Protein AF-A0A6C0IY72-F1 (afdb_monomer_lite)

Organism: NCBI:txid1070528

Sequence (115 aa):
MDEAPIIHGSISCNNIRAGPWDIQSDGHIIPTSNAAFDIGNAEYKVRHLFLSDNSIQIGDTVLSENTLKNSTRFVSQAPTSSTSPGKQGDIAQDNNYVYFCFVDNTWCRVQKSAW

pLDDT: mean 88.9, std 8.84, range [55.38, 98.0]

Secondary structure (DSSP, 8-state):
-PPPPPP-S----S-EEETTEEE-TTS-EEESSTT---S--SSS-------SS--EEETTEEE-HHHHHHS-EE-SS--SSTTSS--TTEEEE-SSEEEEEEETTEEEEEE----

Foldseek 3Di:
DDDDDDDPDDDDDQWDCPDQWIQGNVRDIHGPDPPDDDPADPVGDDPDDDDPQAWDDDPPDTHGPVVVLQAQAEDADDAPDQQRADGANYWYDDPFWIWGDNHGSGIDIDTDDDD

Structure (mmCIF, N/CA/C/O backbone):
data_AF-A0A6C0IY72-F1
#
_entry.id   AF-A0A6C0IY72-F1
#
loop_
_atom_site.group_PDB
_atom_site.id
_atom_site.type_symbol
_atom_site.label_atom_id
_atom_site.label_alt_id
_atom_site.label_comp_id
_atom_site.label_asym_id
_atom_site.label_entity_id
_atom_site.label_seq_id
_atom_site.pdbx_PDB_ins_code
_atom_site.Cartn_x
_atom_site.Cartn_y
_atom_site.Cartn_z
_atom_site.occupancy
_atom_site.B_iso_or_equiv
_atom_site.auth_seq_id
_atom_site.auth_comp_id
_atom_site.auth_asym_id
_atom_site.auth_atom_id
_atom_site.pdbx_PDB_model_num
ATOM 1 N N . MET A 1 1 ? 39.282 -0.212 -26.091 1.00 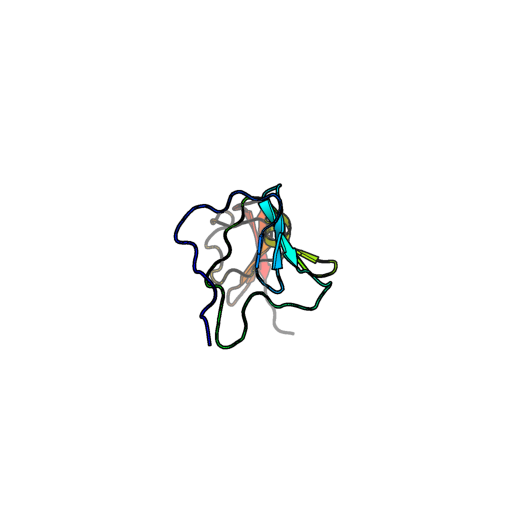55.38 1 MET A N 1
ATOM 2 C CA . MET A 1 1 ? 37.811 -0.199 -26.184 1.00 55.38 1 MET A CA 1
ATOM 3 C C . MET A 1 1 ? 37.410 1.185 -25.731 1.00 55.38 1 MET A C 1
ATOM 5 O O . MET A 1 1 ? 37.861 1.567 -24.660 1.00 55.38 1 MET A O 1
ATOM 9 N N . ASP A 1 2 ? 36.738 1.959 -26.579 1.00 73.44 2 ASP A N 1
ATOM 10 C CA . ASP A 1 2 ? 36.300 3.307 -26.205 1.00 73.44 2 ASP A CA 1
ATOM 11 C C . ASP A 1 2 ? 35.152 3.194 -25.200 1.00 73.44 2 ASP A C 1
ATOM 13 O O . ASP A 1 2 ? 34.163 2.504 -25.453 1.00 73.44 2 ASP A O 1
ATOM 17 N N . GLU A 1 3 ? 35.318 3.837 -24.048 1.00 79.19 3 GLU A N 1
ATOM 18 C CA . GLU A 1 3 ? 34.261 4.038 -23.058 1.00 79.19 3 GLU A CA 1
ATOM 19 C C . GLU A 1 3 ? 33.153 4.905 -23.674 1.00 79.19 3 GLU A C 1
ATOM 21 O O . GLU A 1 3 ? 33.423 5.847 -24.426 1.00 79.19 3 GLU A O 1
ATOM 26 N N . ALA A 1 4 ? 31.891 4.600 -23.364 1.00 78.00 4 ALA A N 1
ATOM 27 C CA . ALA A 1 4 ? 30.779 5.423 -23.824 1.00 78.00 4 ALA A CA 1
ATOM 28 C C . ALA A 1 4 ? 30.885 6.842 -23.225 1.00 78.00 4 ALA A C 1
ATOM 30 O O . ALA A 1 4 ? 31.222 6.986 -22.047 1.00 78.00 4 ALA A O 1
ATOM 31 N N . PRO A 1 5 ? 30.583 7.903 -23.995 1.00 80.38 5 PRO A N 1
ATOM 32 C CA . PRO A 1 5 ? 30.662 9.268 -23.491 1.00 80.38 5 PRO A CA 1
ATOM 33 C C . PRO A 1 5 ? 29.670 9.486 -22.336 1.00 80.38 5 PRO A C 1
ATOM 35 O O . PRO A 1 5 ? 28.470 9.255 -22.484 1.00 80.38 5 PRO A O 1
ATOM 38 N N . ILE A 1 6 ? 30.171 9.960 -21.190 1.00 81.62 6 ILE A N 1
ATOM 39 C CA . ILE A 1 6 ? 29.361 10.345 -20.025 1.00 81.62 6 ILE A CA 1
ATOM 40 C C . ILE A 1 6 ? 28.960 11.817 -20.172 1.00 81.62 6 ILE A C 1
ATOM 42 O O . ILE A 1 6 ? 29.807 12.685 -20.381 1.00 81.62 6 ILE A O 1
ATOM 46 N N . ILE A 1 7 ? 27.669 12.119 -20.031 1.00 81.19 7 ILE A N 1
ATOM 47 C CA . ILE A 1 7 ? 27.156 13.496 -20.039 1.00 81.19 7 ILE A CA 1
ATOM 48 C C . ILE A 1 7 ? 27.049 13.993 -18.592 1.00 81.19 7 ILE A C 1
ATOM 50 O O . ILE A 1 7 ? 26.319 13.424 -17.788 1.00 81.19 7 ILE A O 1
ATOM 54 N N . HIS A 1 8 ? 27.760 15.073 -18.258 1.00 80.06 8 HIS A N 1
ATOM 55 C CA . HIS A 1 8 ? 27.773 15.697 -16.925 1.00 80.06 8 HIS A CA 1
ATOM 56 C C . HIS A 1 8 ? 26.847 16.933 -16.877 1.00 80.06 8 HIS A C 1
ATOM 58 O O . HIS A 1 8 ? 27.242 18.002 -16.414 1.00 80.06 8 HIS A O 1
ATOM 64 N N . GLY A 1 9 ? 25.630 16.823 -17.419 1.00 81.75 9 GLY A N 1
ATOM 65 C CA . GLY A 1 9 ? 24.704 17.951 -17.572 1.00 81.75 9 GLY A CA 1
ATOM 66 C C . GLY A 1 9 ? 23.257 17.521 -17.810 1.00 81.75 9 GLY A C 1
ATOM 67 O O . GLY A 1 9 ? 22.937 16.335 -17.758 1.00 81.75 9 GLY A O 1
ATOM 68 N N . SER A 1 10 ? 22.371 18.487 -18.064 1.00 77.50 10 SER A N 1
ATOM 69 C CA . SER A 1 10 ? 20.987 18.197 -18.439 1.00 77.50 10 SER A CA 1
ATOM 70 C C . SER A 1 10 ? 20.923 17.626 -19.855 1.00 77.50 10 SER A C 1
ATOM 72 O O . SER A 1 10 ? 21.530 18.146 -20.790 1.00 77.50 10 SER A O 1
ATOM 74 N N . ILE A 1 11 ? 20.161 16.549 -20.016 1.00 76.62 11 ILE A N 1
ATOM 75 C CA . ILE A 1 11 ? 19.848 15.976 -21.322 1.00 76.62 11 ILE A CA 1
ATOM 76 C C . ILE A 1 11 ? 18.457 16.487 -21.699 1.00 76.62 11 ILE A C 1
ATOM 78 O O . ILE A 1 11 ? 17.476 16.161 -21.037 1.00 76.62 11 ILE A O 1
ATOM 82 N N . SER A 1 12 ? 18.376 17.318 -22.740 1.00 80.12 12 SER A N 1
ATOM 83 C CA . SER A 1 12 ? 17.104 17.749 -23.325 1.00 80.12 12 SER A CA 1
ATOM 84 C C . SER A 1 12 ? 16.831 16.906 -24.563 1.00 80.12 12 SER A C 1
ATOM 86 O O . SER A 1 12 ? 17.378 17.142 -25.638 1.00 80.12 12 SER A O 1
ATOM 88 N N . CYS A 1 13 ? 16.024 15.870 -24.394 1.00 77.69 13 CYS A N 1
ATOM 89 C CA . CYS A 1 13 ? 15.517 15.049 -25.481 1.00 77.69 13 CYS A CA 1
ATOM 90 C C . CYS A 1 13 ? 14.082 14.632 -25.162 1.00 77.69 13 CYS A C 1
ATOM 92 O O . CYS A 1 13 ? 13.655 14.688 -24.011 1.00 77.69 13 CYS A O 1
ATOM 94 N N . ASN A 1 14 ? 13.334 14.228 -26.190 1.00 84.25 14 ASN A N 1
ATOM 95 C CA . ASN A 1 14 ? 11.936 13.835 -26.008 1.00 84.25 14 ASN A CA 1
ATOM 96 C C . ASN A 1 14 ? 11.815 12.585 -25.128 1.00 84.25 14 ASN A C 1
ATOM 98 O O . ASN A 1 14 ? 10.942 12.538 -24.282 1.00 84.25 14 ASN A O 1
ATOM 102 N N . ASN A 1 15 ? 12.698 11.597 -25.296 1.00 83.62 15 ASN A N 1
ATOM 103 C CA . ASN A 1 15 ? 12.751 10.411 -24.444 1.00 83.62 15 ASN A CA 1
ATOM 104 C C . ASN A 1 15 ? 14.215 10.093 -24.107 1.00 83.62 15 ASN A C 1
ATOM 106 O O . ASN A 1 15 ? 15.073 10.145 -24.996 1.00 83.62 15 ASN A O 1
ATOM 110 N N . ILE A 1 16 ? 14.502 9.734 -22.855 1.00 88.19 16 ILE A N 1
ATOM 111 C CA . ILE A 1 16 ? 15.798 9.177 -22.436 1.00 88.19 16 ILE A CA 1
ATOM 112 C C . ILE A 1 16 ? 15.625 7.672 -22.261 1.00 88.19 16 ILE A C 1
ATOM 114 O O . ILE A 1 16 ? 14.875 7.234 -21.390 1.00 88.19 16 ILE A O 1
ATOM 118 N N . ARG A 1 17 ? 16.359 6.883 -23.048 1.00 86.06 17 ARG A N 1
ATOM 119 C CA . ARG A 1 17 ? 16.400 5.425 -22.901 1.00 86.06 17 ARG A CA 1
ATOM 120 C C . ARG A 1 17 ? 17.468 5.027 -21.887 1.00 86.06 17 ARG A C 1
ATOM 122 O O . ARG A 1 17 ? 18.647 4.943 -22.230 1.00 86.06 17 ARG A O 1
ATOM 129 N N . ALA A 1 18 ? 17.060 4.771 -20.648 1.00 84.88 18 ALA A N 1
ATOM 130 C CA . ALA A 1 18 ? 17.937 4.393 -19.539 1.00 84.88 18 ALA A CA 1
ATOM 131 C C . ALA A 1 18 ? 17.975 2.863 -19.352 1.00 84.88 18 ALA A C 1
ATOM 133 O O . ALA A 1 18 ? 17.774 2.333 -18.259 1.00 84.88 18 ALA A O 1
ATOM 134 N N . GLY A 1 19 ? 18.215 2.130 -20.443 1.00 88.25 19 GLY A N 1
ATOM 135 C CA . GLY A 1 19 ? 18.196 0.666 -20.447 1.00 88.25 19 GLY A CA 1
ATOM 136 C C . GLY A 1 19 ? 16.764 0.108 -20.432 1.00 88.25 19 GLY A C 1
ATOM 137 O O . GLY A 1 19 ? 16.043 0.342 -21.401 1.00 88.25 19 GLY A O 1
ATOM 138 N N . PRO A 1 20 ? 16.350 -0.662 -19.404 1.00 93.75 20 PRO A N 1
ATOM 139 C CA . PRO A 1 20 ? 15.017 -1.268 -19.352 1.00 93.75 20 PRO A CA 1
ATOM 140 C C . PRO A 1 20 ? 13.884 -0.282 -19.027 1.00 93.75 20 PRO A C 1
ATOM 142 O O . PRO A 1 20 ? 12.717 -0.658 -19.149 1.00 93.75 20 PRO A O 1
ATOM 145 N N . TRP A 1 21 ? 14.211 0.959 -18.656 1.00 95.00 21 TRP A N 1
ATOM 146 C CA . TRP A 1 21 ? 13.258 2.019 -18.324 1.00 95.00 21 TRP A CA 1
ATOM 147 C C . TRP A 1 21 ? 13.462 3.244 -19.220 1.00 95.00 21 TRP A C 1
ATOM 149 O O . TRP A 1 21 ? 14.597 3.686 -19.419 1.00 95.00 21 TRP A O 1
ATOM 159 N N . ASP A 1 22 ? 12.359 3.810 -19.706 1.00 93.25 22 ASP A N 1
ATOM 160 C CA . ASP A 1 22 ? 12.338 5.056 -20.470 1.00 93.25 22 ASP A CA 1
ATOM 161 C C . ASP A 1 22 ? 11.820 6.206 -19.599 1.00 93.25 22 ASP A C 1
ATOM 163 O O . ASP A 1 22 ? 10.821 6.058 -18.892 1.00 93.25 22 ASP A O 1
ATOM 167 N N . ILE A 1 23 ? 12.482 7.363 -19.681 1.00 92.31 23 ILE A N 1
ATOM 168 C CA . ILE A 1 23 ? 11.966 8.635 -19.160 1.00 92.31 23 ILE A CA 1
ATOM 169 C C . ILE A 1 23 ? 11.346 9.383 -20.337 1.00 92.31 23 ILE A C 1
ATOM 171 O O . ILE A 1 23 ? 12.058 9.742 -21.279 1.00 92.31 23 ILE A O 1
ATOM 175 N N . GLN A 1 24 ? 10.032 9.577 -20.293 1.00 90.25 24 GLN A N 1
ATOM 176 C CA . GLN A 1 24 ? 9.248 10.155 -21.382 1.00 90.25 24 GLN A CA 1
ATOM 177 C C . GLN A 1 24 ? 9.181 11.685 -21.310 1.00 90.25 24 GLN A C 1
ATOM 179 O O . GLN A 1 24 ? 9.470 12.289 -20.275 1.00 90.25 24 GLN A O 1
ATOM 184 N N . SER A 1 25 ? 8.775 12.327 -22.410 1.00 89.12 25 SER A N 1
ATOM 185 C CA . SER A 1 25 ? 8.707 13.795 -22.526 1.00 89.12 25 SER A CA 1
ATOM 186 C C . SER A 1 25 ? 7.750 14.462 -21.536 1.00 89.12 25 SER A C 1
ATOM 188 O O . SER A 1 25 ? 7.876 15.653 -21.267 1.00 89.12 25 SER A O 1
ATOM 190 N N . ASP A 1 26 ? 6.784 13.712 -21.012 1.0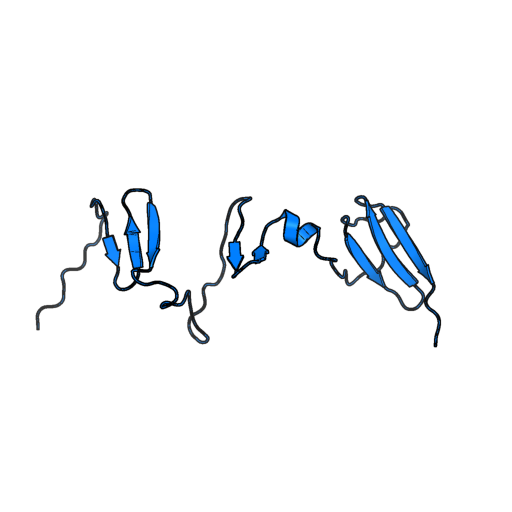0 89.69 26 ASP A N 1
ATOM 191 C CA . ASP A 1 26 ? 5.816 14.140 -19.996 1.00 89.69 26 ASP A CA 1
ATOM 192 C C . ASP A 1 26 ? 6.274 13.836 -18.556 1.00 89.69 26 ASP A C 1
ATOM 194 O O . ASP A 1 26 ? 5.553 14.111 -17.596 1.00 89.69 26 ASP A O 1
ATOM 198 N N . GLY A 1 27 ? 7.493 13.314 -18.391 1.00 88.62 27 GLY A N 1
ATOM 199 C CA . GLY A 1 27 ? 8.095 13.008 -17.098 1.00 88.62 27 GLY A CA 1
ATOM 200 C C . GLY A 1 27 ? 7.729 11.633 -16.540 1.00 88.62 27 GLY A C 1
ATOM 201 O O . GLY A 1 27 ? 8.133 11.316 -15.419 1.00 88.62 27 GLY A O 1
ATOM 202 N N . HIS A 1 28 ? 6.997 10.799 -17.284 1.00 92.88 28 HIS A N 1
ATOM 203 C CA . HIS A 1 28 ? 6.736 9.426 -16.865 1.00 92.88 28 HIS A CA 1
ATOM 204 C C . HIS A 1 28 ? 7.992 8.551 -16.947 1.00 92.88 28 HIS A C 1
ATOM 206 O O . HIS A 1 28 ? 8.800 8.668 -17.867 1.00 92.88 28 HIS A O 1
ATOM 212 N N . ILE A 1 29 ? 8.131 7.638 -15.983 1.00 94.38 29 ILE A N 1
ATOM 213 C CA . ILE A 1 29 ? 9.151 6.585 -15.975 1.00 94.38 29 ILE A CA 1
ATOM 214 C C . ILE A 1 29 ? 8.432 5.272 -16.272 1.00 94.38 29 ILE A C 1
ATOM 216 O O . ILE A 1 29 ? 7.669 4.788 -15.436 1.00 94.38 29 ILE A O 1
ATOM 220 N N . ILE A 1 30 ? 8.640 4.714 -17.463 1.00 95.00 30 ILE A N 1
ATOM 221 C CA . ILE A 1 30 ? 7.864 3.578 -17.978 1.00 95.00 30 ILE A CA 1
ATOM 222 C C . ILE A 1 30 ? 8.805 2.416 -18.317 1.00 95.00 30 ILE A C 1
ATOM 224 O O . ILE A 1 30 ? 9.828 2.632 -18.973 1.00 95.00 30 ILE A O 1
ATOM 228 N N . PRO A 1 31 ? 8.501 1.177 -17.889 1.00 96.00 31 PRO A N 1
ATOM 229 C CA . PRO A 1 31 ? 9.301 0.026 -18.270 1.00 96.00 31 PRO A CA 1
ATOM 230 C C . PRO A 1 31 ? 9.106 -0.274 -19.758 1.00 96.00 31 PRO A C 1
ATOM 232 O O . PRO A 1 31 ? 7.999 -0.213 -20.288 1.00 96.00 31 PRO A O 1
ATOM 235 N N . THR A 1 32 ? 10.178 -0.677 -20.427 1.00 95.62 32 THR A N 1
ATOM 236 C CA . THR A 1 32 ? 10.164 -1.010 -21.864 1.00 95.62 32 THR A CA 1
ATOM 237 C C . THR A 1 32 ? 9.446 -2.330 -22.185 1.00 95.62 32 THR A C 1
ATOM 239 O O . THR A 1 32 ? 9.208 -2.635 -23.351 1.00 95.62 32 THR A O 1
ATOM 242 N N . SER A 1 33 ? 9.090 -3.121 -21.166 1.00 96.75 33 SER A N 1
ATOM 243 C CA . SER A 1 33 ? 8.357 -4.383 -21.289 1.00 96.75 33 SER A CA 1
ATOM 244 C C . SER A 1 33 ? 7.423 -4.579 -20.099 1.00 96.75 33 SER A C 1
ATOM 246 O O . SER A 1 33 ? 7.771 -4.265 -18.959 1.00 96.75 33 SER A O 1
ATOM 248 N N . ASN A 1 34 ? 6.245 -5.145 -20.359 1.00 95.94 34 ASN A N 1
ATOM 249 C CA . ASN A 1 34 ? 5.259 -5.438 -19.326 1.00 95.94 34 ASN A CA 1
ATOM 250 C C . ASN A 1 34 ? 5.783 -6.499 -18.342 1.00 95.94 34 ASN A C 1
ATOM 252 O O . ASN A 1 34 ? 6.276 -7.539 -18.774 1.00 95.94 34 ASN A O 1
ATOM 256 N N . ALA A 1 35 ? 5.634 -6.239 -17.039 1.00 93.94 35 ALA A N 1
ATOM 257 C CA . ALA A 1 35 ? 5.910 -7.180 -15.946 1.00 93.94 35 ALA A CA 1
ATOM 258 C C . ALA A 1 35 ? 7.294 -7.874 -15.986 1.00 93.94 35 ALA A C 1
ATOM 260 O O . ALA A 1 35 ? 7.413 -9.032 -15.592 1.00 93.94 35 ALA A O 1
ATOM 261 N N . ALA A 1 36 ? 8.334 -7.187 -16.475 1.00 96.25 36 ALA A N 1
ATOM 262 C CA . ALA A 1 36 ? 9.660 -7.780 -16.701 1.00 96.25 36 ALA A CA 1
ATOM 263 C C . ALA A 1 36 ? 10.785 -7.216 -15.817 1.00 96.25 36 ALA A C 1
ATOM 265 O O . ALA A 1 36 ? 11.879 -7.777 -15.803 1.00 96.25 36 ALA A O 1
ATOM 266 N N . PHE A 1 37 ? 10.552 -6.099 -15.122 1.00 96.62 37 PHE A N 1
ATOM 267 C CA . PHE A 1 37 ? 11.598 -5.380 -14.399 1.00 96.62 37 PHE A CA 1
ATOM 268 C C . PHE A 1 37 ? 11.180 -5.070 -12.968 1.00 96.62 37 PHE A C 1
ATOM 270 O O . PHE A 1 37 ? 10.052 -4.645 -12.718 1.00 96.62 37 PHE A O 1
ATOM 277 N N . ASP A 1 38 ? 12.130 -5.237 -12.054 1.00 95.69 38 ASP A N 1
ATOM 278 C CA . ASP A 1 38 ? 11.945 -4.954 -10.639 1.00 95.69 38 ASP A CA 1
ATOM 279 C C . ASP A 1 38 ? 12.271 -3.494 -10.299 1.00 95.69 38 ASP A C 1
ATOM 281 O O . ASP A 1 38 ? 13.035 -2.812 -10.990 1.00 95.69 38 ASP A O 1
ATOM 285 N N . ILE A 1 39 ? 11.741 -3.037 -9.165 1.00 95.12 39 ILE A N 1
ATOM 286 C CA . ILE A 1 39 ? 12.142 -1.793 -8.505 1.00 95.12 39 ILE A CA 1
ATOM 287 C C . ILE A 1 39 ? 12.890 -2.177 -7.220 1.00 95.12 39 ILE A C 1
ATOM 289 O O . ILE A 1 39 ? 12.326 -2.232 -6.127 1.00 95.12 39 ILE A O 1
ATOM 293 N N . GLY A 1 40 ? 14.183 -2.474 -7.379 1.00 96.06 40 GLY A N 1
ATOM 294 C CA . GLY A 1 40 ? 15.058 -2.998 -6.325 1.00 96.06 40 GLY A CA 1
ATOM 295 C C . GLY A 1 40 ? 15.052 -4.527 -6.227 1.00 96.06 40 GLY A C 1
ATOM 296 O O . GLY A 1 40 ? 14.339 -5.212 -6.948 1.00 96.06 40 GLY A O 1
ATOM 297 N N . ASN A 1 41 ? 15.880 -5.073 -5.339 1.00 97.00 41 ASN A N 1
ATOM 298 C CA . ASN A 1 41 ? 15.954 -6.503 -5.041 1.00 97.00 41 ASN A CA 1
ATOM 299 C C . ASN A 1 41 ? 16.393 -6.740 -3.578 1.00 97.00 41 ASN A C 1
ATOM 301 O O . ASN A 1 41 ? 16.461 -5.805 -2.775 1.00 97.00 41 ASN A O 1
ATOM 305 N N . ALA A 1 42 ? 16.665 -7.998 -3.207 1.00 97.00 42 ALA A N 1
ATOM 306 C CA . ALA A 1 42 ? 17.013 -8.378 -1.834 1.00 97.00 42 ALA A CA 1
ATOM 307 C C . ALA A 1 42 ? 18.275 -7.677 -1.290 1.00 97.00 42 ALA A C 1
ATOM 309 O O . ALA A 1 42 ? 18.326 -7.351 -0.100 1.00 97.00 42 ALA A O 1
ATOM 310 N N . GLU A 1 43 ? 19.257 -7.418 -2.155 1.00 98.00 43 GLU A N 1
ATOM 311 C CA . GLU A 1 43 ? 20.531 -6.774 -1.818 1.00 98.00 43 GLU A CA 1
ATOM 312 C C . GLU A 1 43 ? 20.467 -5.249 -2.005 1.00 98.00 43 GLU A C 1
ATOM 314 O O . GLU A 1 43 ? 20.970 -4.494 -1.171 1.00 98.00 43 GLU A O 1
ATOM 319 N N . TYR A 1 44 ? 19.780 -4.782 -3.051 1.00 97.25 44 TYR A N 1
ATOM 320 C CA . TYR A 1 44 ? 19.717 -3.378 -3.459 1.00 97.25 44 TYR A CA 1
ATOM 321 C C . TYR A 1 44 ? 18.296 -2.833 -3.331 1.00 97.25 44 TYR A C 1
ATOM 323 O O . TYR A 1 44 ? 17.452 -3.004 -4.210 1.00 97.25 44 TYR A O 1
ATOM 331 N N . LYS A 1 45 ? 18.025 -2.155 -2.215 1.00 96.81 45 LYS A N 1
ATOM 332 C CA . LYS A 1 45 ? 16.676 -1.713 -1.840 1.00 96.81 45 LYS A CA 1
ATOM 333 C C . LYS A 1 45 ? 16.443 -0.238 -2.151 1.00 96.81 45 LYS A C 1
ATOM 335 O O . LYS A 1 45 ? 17.297 0.602 -1.867 1.00 96.81 45 LYS A O 1
ATOM 340 N N . VAL A 1 46 ? 15.235 0.091 -2.609 1.00 97.06 46 VAL A N 1
ATOM 341 C CA . VAL A 1 46 ? 14.719 1.464 -2.533 1.00 97.06 46 VAL A CA 1
ATOM 342 C C . VAL A 1 46 ? 14.354 1.744 -1.078 1.00 97.06 46 VAL A C 1
ATOM 344 O O . VAL A 1 46 ? 13.586 1.003 -0.472 1.00 97.06 46 VAL A O 1
ATOM 347 N N . ARG A 1 47 ? 14.940 2.789 -0.486 1.00 97.12 47 ARG A N 1
ATOM 348 C CA . ARG A 1 47 ? 14.768 3.062 0.949 1.00 97.12 47 ARG A CA 1
ATOM 349 C C . ARG A 1 47 ? 13.368 3.578 1.275 1.00 97.12 47 ARG A C 1
ATOM 351 O O . ARG A 1 47 ? 12.740 3.088 2.207 1.00 97.12 47 ARG A O 1
ATOM 358 N N . HIS A 1 48 ? 12.905 4.568 0.518 1.00 94.94 48 HIS A N 1
ATOM 359 C CA . HIS A 1 48 ? 11.613 5.217 0.714 1.00 94.94 48 HIS A CA 1
ATOM 360 C C . HIS A 1 48 ? 11.016 5.607 -0.639 1.00 94.94 48 HIS A C 1
ATOM 362 O O . HIS A 1 48 ? 11.751 5.989 -1.548 1.00 94.94 48 HIS A O 1
ATOM 368 N N . LEU A 1 49 ? 9.688 5.545 -0.733 1.00 91.75 49 LEU A N 1
ATOM 369 C CA . LEU A 1 49 ? 8.900 6.061 -1.847 1.00 91.75 49 LEU A CA 1
ATOM 370 C C . LEU A 1 49 ? 7.927 7.099 -1.280 1.00 91.75 49 LEU A C 1
ATOM 372 O O . LEU A 1 49 ? 7.054 6.749 -0.489 1.00 91.75 49 LEU A O 1
ATOM 376 N N . PHE A 1 50 ? 8.107 8.368 -1.642 1.00 89.88 50 PHE A N 1
ATOM 377 C CA . PHE A 1 50 ? 7.231 9.461 -1.219 1.00 89.88 50 PHE A CA 1
ATOM 378 C C . PHE A 1 50 ? 6.314 9.836 -2.380 1.00 89.88 50 PHE A C 1
ATOM 380 O O . PHE A 1 50 ? 6.791 10.215 -3.447 1.00 89.88 50 PHE A O 1
ATOM 387 N N . LEU A 1 51 ? 5.009 9.715 -2.164 1.00 87.62 51 LEU A N 1
ATOM 388 C CA . LEU A 1 51 ? 3.956 10.081 -3.107 1.00 87.62 51 LEU A CA 1
ATOM 389 C C . LEU A 1 51 ? 3.057 11.122 -2.425 1.00 87.62 51 LEU A C 1
ATOM 391 O O . LEU A 1 51 ? 3.025 11.188 -1.196 1.00 87.62 51 LEU A O 1
ATOM 395 N N . SER A 1 52 ? 2.337 11.934 -3.200 1.00 86.31 52 SER A N 1
ATOM 396 C CA . SER A 1 52 ? 1.225 12.731 -2.661 1.00 86.31 52 SER A CA 1
ATOM 397 C C . SER A 1 52 ? 0.019 11.825 -2.355 1.00 86.31 52 SER A C 1
ATOM 399 O O . SER A 1 52 ? 0.167 10.605 -2.292 1.00 86.31 52 SER A O 1
ATOM 401 N N . ASP A 1 53 ? -1.182 12.395 -2.244 1.00 80.06 53 ASP A N 1
ATOM 402 C CA . ASP A 1 53 ? -2.443 11.708 -1.902 1.00 80.06 53 ASP A CA 1
ATOM 403 C C . ASP A 1 53 ? -2.988 10.790 -3.030 1.00 80.06 53 ASP A C 1
ATOM 405 O O . ASP A 1 53 ? -4.188 10.700 -3.287 1.00 80.06 53 ASP A O 1
ATOM 409 N N . ASN A 1 54 ? -2.084 10.121 -3.743 1.00 82.62 54 ASN A N 1
ATOM 410 C CA . ASN A 1 54 ? -2.348 9.198 -4.837 1.00 82.62 54 ASN A CA 1
ATOM 411 C C . ASN A 1 54 ? -2.396 7.745 -4.338 1.00 82.62 54 ASN A C 1
ATOM 413 O O . ASN A 1 54 ? -2.324 7.456 -3.142 1.00 82.62 54 ASN A O 1
ATOM 417 N N . SER A 1 55 ? -2.522 6.808 -5.277 1.00 86.38 55 SER A N 1
ATOM 418 C CA . SER A 1 55 ? -2.559 5.376 -4.989 1.00 86.38 55 SER A CA 1
ATOM 419 C C . SER A 1 55 ? -1.453 4.601 -5.699 1.00 86.38 55 SER A C 1
ATOM 421 O O . SER A 1 55 ? -0.947 5.026 -6.737 1.00 86.38 55 SER A O 1
ATOM 423 N N . ILE A 1 56 ? -1.093 3.450 -5.134 1.00 91.75 56 ILE A N 1
ATOM 424 C CA . ILE A 1 56 ? -0.273 2.422 -5.780 1.00 91.75 56 ILE A CA 1
ATOM 425 C C . ILE A 1 56 ? -1.193 1.269 -6.173 1.00 91.75 56 ILE A C 1
ATOM 427 O O . ILE A 1 56 ? -1.964 0.786 -5.346 1.00 91.75 56 ILE A O 1
ATOM 431 N N . GLN A 1 57 ? -1.080 0.808 -7.416 1.00 91.56 57 GLN A N 1
ATOM 432 C CA . GLN A 1 57 ? -1.816 -0.350 -7.917 1.00 91.56 57 GLN A CA 1
ATOM 433 C C . GLN A 1 57 ? -0.972 -1.621 -7.782 1.00 91.56 57 GLN A C 1
ATOM 435 O O . GLN A 1 57 ? 0.164 -1.663 -8.252 1.00 91.56 57 GLN A O 1
ATOM 440 N N . ILE A 1 58 ? -1.526 -2.659 -7.153 1.00 89.94 58 ILE A N 1
ATOM 441 C CA . ILE A 1 58 ? -0.906 -3.981 -6.990 1.00 89.94 58 ILE A CA 1
ATOM 442 C C . ILE A 1 58 ? -1.928 -5.043 -7.401 1.00 89.94 58 ILE A C 1
ATOM 444 O O . ILE A 1 58 ? -2.790 -5.436 -6.611 1.00 89.94 58 ILE A O 1
ATOM 448 N N . GLY A 1 59 ? -1.843 -5.496 -8.655 1.00 89.44 59 GLY A N 1
ATOM 449 C CA . GLY A 1 59 ? -2.900 -6.314 -9.255 1.00 89.44 59 GLY A CA 1
ATOM 450 C C . GLY A 1 59 ? -4.231 -5.561 -9.211 1.00 89.44 59 GLY A C 1
ATOM 451 O O . GLY A 1 59 ? -4.294 -4.409 -9.634 1.00 89.44 59 GLY A O 1
ATOM 452 N N . ASP A 1 60 ? -5.254 -6.178 -8.621 1.00 89.19 60 ASP A N 1
ATOM 453 C CA . ASP A 1 60 ? -6.575 -5.559 -8.429 1.00 89.19 60 ASP A CA 1
ATOM 454 C C . ASP A 1 60 ? -6.677 -4.705 -7.147 1.00 89.19 60 ASP A C 1
ATOM 456 O O . ASP A 1 60 ? -7.727 -4.136 -6.846 1.00 89.19 60 ASP A O 1
ATOM 460 N N . THR A 1 61 ? -5.602 -4.622 -6.353 1.00 83.44 61 THR A N 1
ATOM 461 C CA . THR A 1 61 ? -5.587 -3.886 -5.082 1.00 83.44 61 THR A CA 1
ATOM 462 C C . THR A 1 61 ? -5.063 -2.468 -5.267 1.00 83.44 61 THR A C 1
ATOM 464 O O . THR A 1 61 ? -3.940 -2.264 -5.722 1.00 83.44 61 THR A O 1
ATOM 467 N N . VAL A 1 62 ? -5.842 -1.491 -4.803 1.00 86.94 62 VAL A N 1
ATOM 468 C CA . VAL A 1 62 ? -5.441 -0.084 -4.718 1.00 86.94 62 VAL A CA 1
ATOM 469 C C . VAL A 1 62 ? -4.917 0.191 -3.308 1.00 86.94 62 VAL A C 1
ATOM 471 O O . VAL A 1 62 ? -5.699 0.237 -2.357 1.00 86.94 62 VAL A O 1
ATOM 474 N N . LEU A 1 63 ? -3.619 0.428 -3.138 1.00 86.12 63 LEU A N 1
ATOM 475 C CA . LEU A 1 63 ? -3.077 1.000 -1.906 1.00 86.12 63 LEU A CA 1
ATOM 476 C C . LEU A 1 63 ? -3.238 2.518 -1.962 1.00 86.12 63 LEU A C 1
ATOM 478 O O . LEU A 1 63 ? -2.511 3.202 -2.674 1.00 86.12 63 LEU A O 1
ATOM 482 N N . SER A 1 64 ? -4.203 3.046 -1.218 1.00 85.19 64 SER A N 1
ATOM 483 C CA . SER A 1 64 ? -4.447 4.484 -1.080 1.00 85.19 64 SER A CA 1
ATOM 484 C C . SER A 1 64 ? -4.532 4.865 0.392 1.00 85.19 64 SER A C 1
ATOM 486 O O . SER A 1 64 ? -4.731 3.996 1.247 1.00 85.19 64 SER A O 1
ATOM 488 N N . GLU A 1 65 ? -4.451 6.162 0.696 1.00 77.75 65 GLU A N 1
ATOM 489 C CA . GLU A 1 65 ? -4.702 6.665 2.052 1.00 77.75 65 GLU A CA 1
ATOM 490 C C . GLU A 1 65 ? -6.051 6.152 2.598 1.00 77.75 65 GLU A C 1
ATOM 492 O O . GLU A 1 65 ? -6.145 5.729 3.749 1.00 77.75 65 GLU A O 1
ATOM 497 N N . ASN A 1 66 ? -7.081 6.086 1.749 1.00 69.50 66 ASN A N 1
ATOM 498 C CA . ASN A 1 66 ? -8.405 5.581 2.118 1.00 69.50 66 ASN A CA 1
ATOM 499 C C . ASN A 1 66 ? -8.422 4.062 2.338 1.00 69.50 66 ASN A C 1
ATOM 501 O O . ASN A 1 66 ? -9.075 3.586 3.264 1.00 69.50 66 ASN A O 1
ATOM 505 N N . THR A 1 67 ? -7.679 3.293 1.538 1.00 67.69 67 THR A N 1
ATOM 506 C CA . THR A 1 67 ? -7.538 1.839 1.732 1.00 67.69 67 THR A CA 1
ATOM 507 C C . THR A 1 67 ? -6.846 1.531 3.059 1.00 67.69 67 THR A C 1
ATOM 509 O O . THR A 1 67 ? -7.263 0.627 3.776 1.00 67.69 67 THR A O 1
ATOM 512 N N . LEU A 1 68 ? -5.824 2.309 3.424 1.00 66.06 68 LEU A N 1
ATOM 513 C CA . LEU A 1 68 ? -5.105 2.141 4.689 1.00 66.06 68 LEU A CA 1
ATOM 514 C C . LEU A 1 68 ? -5.940 2.572 5.901 1.00 66.06 68 LEU A C 1
ATOM 516 O O . LEU A 1 68 ? -5.827 1.953 6.953 1.00 66.06 68 LEU A O 1
ATOM 520 N N . LYS A 1 69 ? -6.803 3.584 5.752 1.00 64.75 69 LYS A N 1
ATOM 521 C CA . LYS A 1 69 ? -7.770 3.990 6.787 1.00 64.75 69 LYS A CA 1
ATOM 522 C C . LYS A 1 69 ? -8.884 2.958 6.989 1.00 64.75 69 LYS A C 1
ATOM 524 O O . LYS A 1 69 ? -9.327 2.755 8.111 1.00 64.75 69 LYS A O 1
ATOM 529 N N . ASN A 1 70 ? -9.317 2.296 5.915 1.00 63.38 70 ASN A N 1
ATOM 530 C CA . ASN A 1 70 ? -10.390 1.297 5.961 1.00 63.38 70 ASN A CA 1
ATOM 531 C C . ASN A 1 70 ? -9.895 -0.120 6.295 1.00 63.38 70 ASN A C 1
ATOM 533 O O . ASN A 1 70 ? -10.698 -0.981 6.654 1.00 63.38 70 ASN A O 1
ATOM 537 N N . SER A 1 71 ? -8.591 -0.381 6.184 1.00 67.56 71 SER A N 1
ATOM 538 C CA . SER A 1 71 ? -7.982 -1.605 6.696 1.00 67.56 71 SER A CA 1
ATOM 539 C C . SER A 1 71 ? -7.975 -1.535 8.218 1.00 67.56 71 SER A C 1
ATOM 541 O O . SER A 1 71 ? -7.321 -0.667 8.788 1.00 67.56 71 SER A O 1
ATOM 543 N N . THR A 1 72 ? -8.680 -2.453 8.884 1.00 69.38 72 THR A N 1
ATOM 544 C CA . THR A 1 72 ? -8.716 -2.536 10.350 1.00 69.38 72 THR A CA 1
ATOM 545 C C . THR A 1 72 ? -7.299 -2.491 10.915 1.00 69.38 72 THR A C 1
ATOM 547 O O . THR A 1 72 ? -6.505 -3.412 10.697 1.00 69.38 72 THR A O 1
ATOM 550 N N . ARG A 1 73 ? -6.956 -1.405 11.604 1.00 79.94 73 ARG A N 1
ATOM 551 C CA . ARG A 1 73 ? -5.614 -1.180 12.136 1.00 79.94 73 ARG A CA 1
ATOM 552 C C . ARG A 1 73 ? -5.568 -1.702 13.561 1.00 79.94 73 ARG A C 1
ATOM 554 O O . ARG A 1 73 ? -6.205 -1.145 14.446 1.00 79.94 73 ARG A O 1
ATOM 561 N N . PHE A 1 74 ? -4.793 -2.752 13.810 1.00 83.94 74 PHE A N 1
ATOM 562 C CA . PHE A 1 74 ? -4.546 -3.190 15.182 1.00 83.94 74 PHE A CA 1
ATOM 563 C C . PHE A 1 74 ? -3.582 -2.219 15.866 1.00 83.94 74 PHE A C 1
ATOM 565 O O . PHE A 1 74 ? -2.422 -2.101 15.469 1.00 83.94 74 PHE A O 1
ATOM 572 N N . VAL A 1 75 ? -4.056 -1.516 16.891 1.00 86.38 75 VAL A N 1
ATOM 573 C CA . VAL A 1 75 ? -3.228 -0.639 17.721 1.00 86.38 75 VAL A CA 1
ATOM 574 C C . VAL A 1 75 ? -2.756 -1.392 18.960 1.00 86.38 75 VAL A C 1
ATOM 576 O O . VAL A 1 75 ? -3.508 -2.133 19.592 1.00 86.38 75 VAL A O 1
ATOM 579 N N . SER A 1 76 ? -1.478 -1.223 19.299 1.00 85.69 76 SER A N 1
ATOM 580 C CA . SER A 1 76 ? -0.818 -1.976 20.373 1.00 85.69 76 SER A CA 1
ATOM 581 C C . SER A 1 76 ? -1.227 -1.540 21.782 1.00 85.69 76 SER A C 1
ATOM 583 O O . SER A 1 76 ? -0.987 -2.278 22.734 1.00 85.69 76 SER A O 1
ATOM 585 N N . GLN A 1 77 ? -1.840 -0.364 21.929 1.00 90.88 77 GLN A N 1
ATOM 586 C CA . GLN A 1 77 ? -2.290 0.172 23.208 1.00 90.88 77 GLN A CA 1
ATOM 587 C C . GLN A 1 77 ? -3.816 0.282 23.233 1.00 90.88 77 GLN A C 1
ATOM 589 O O . GLN A 1 77 ? -4.412 0.913 22.361 1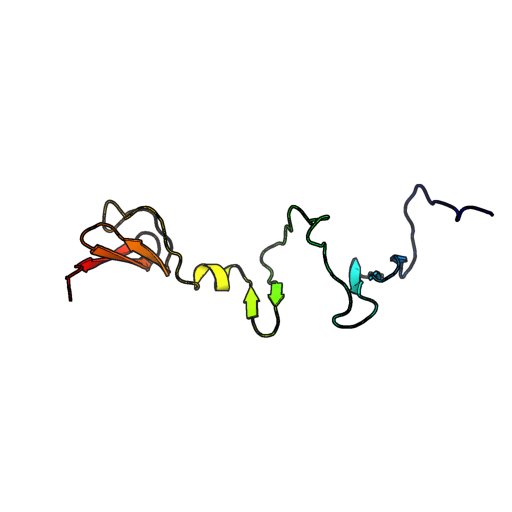.00 90.88 77 GLN A O 1
ATOM 594 N N . ALA A 1 78 ? -4.440 -0.311 24.252 1.00 94.81 78 ALA A N 1
ATOM 595 C CA . ALA A 1 78 ? -5.863 -0.131 24.511 1.00 94.81 78 ALA A CA 1
ATOM 596 C C . ALA A 1 78 ? -6.171 1.328 24.906 1.00 94.81 78 ALA A C 1
ATOM 598 O O . ALA A 1 78 ? -5.382 1.940 25.635 1.00 94.81 78 ALA A O 1
ATOM 599 N N . PRO A 1 79 ? -7.309 1.892 24.462 1.00 96.25 79 PRO A N 1
ATOM 600 C CA . PRO A 1 79 ? -7.728 3.226 24.874 1.00 96.25 79 PRO A CA 1
ATOM 601 C C . PRO A 1 79 ? -7.966 3.273 26.391 1.00 96.25 79 PRO A C 1
ATOM 603 O O . PRO A 1 79 ? -8.498 2.332 26.980 1.00 96.25 79 PRO A O 1
ATOM 606 N N . THR A 1 80 ? -7.604 4.3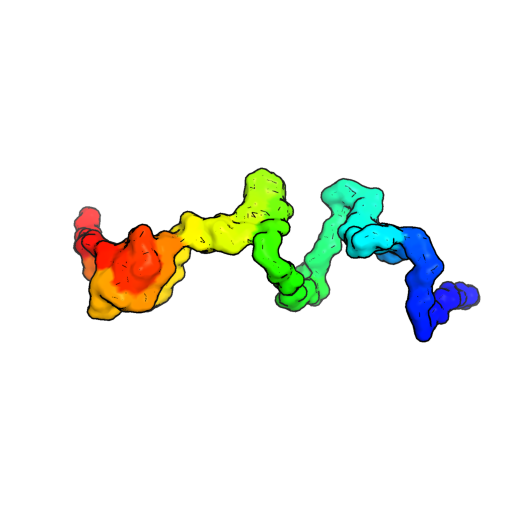84 27.035 1.00 95.75 80 THR A N 1
ATOM 607 C CA . THR A 1 80 ? -7.803 4.577 28.483 1.00 95.75 80 THR A CA 1
ATOM 608 C C . THR A 1 80 ? -9.201 5.105 28.826 1.00 95.75 80 THR A C 1
ATOM 610 O O . THR A 1 80 ? -9.620 5.054 29.981 1.00 95.75 80 THR A O 1
ATOM 613 N N . SER A 1 81 ? -9.948 5.587 27.830 1.00 95.75 81 SER A N 1
ATOM 614 C CA . SER A 1 81 ? -11.323 6.086 27.929 1.00 95.75 81 SER A CA 1
ATOM 615 C C . SER A 1 81 ? -12.077 5.896 26.606 1.00 95.75 81 SER A C 1
ATOM 617 O O . SER A 1 81 ? -11.465 5.707 25.555 1.00 95.75 81 SER A O 1
ATOM 619 N N . SER A 1 82 ? -13.409 6.028 26.621 1.00 96.88 82 SER A N 1
ATOM 620 C CA . SER A 1 82 ? -14.233 5.991 25.397 1.00 96.88 82 SER A CA 1
ATOM 621 C C . SER A 1 82 ? -13.938 7.127 24.408 1.00 96.88 82 SER A C 1
ATOM 623 O O . SER A 1 82 ? -14.387 7.059 23.267 1.00 96.88 82 SER A O 1
ATOM 625 N N . THR A 1 83 ? -13.177 8.141 24.829 1.00 96.50 83 THR A N 1
ATOM 626 C CA . THR A 1 83 ? -12.801 9.323 24.041 1.00 96.50 83 THR A CA 1
ATOM 627 C C . THR A 1 83 ? -11.297 9.423 23.761 1.00 96.50 83 THR A C 1
ATOM 629 O O . THR A 1 83 ? -10.801 10.474 23.353 1.00 96.50 83 THR A O 1
ATOM 632 N N . SER A 1 84 ? -10.535 8.355 24.027 1.00 96.94 84 SER A N 1
ATOM 633 C CA . SER A 1 84 ? -9.086 8.340 23.795 1.00 96.94 84 SER A CA 1
ATOM 634 C C . SER A 1 84 ? -8.741 8.560 22.317 1.00 96.94 84 SER A C 1
ATOM 636 O O . SER A 1 84 ? -9.505 8.118 21.455 1.00 96.94 84 SER A O 1
ATOM 638 N N . PRO A 1 85 ? -7.583 9.170 21.998 1.00 95.62 85 PRO A N 1
ATOM 639 C CA . PRO A 1 85 ? -7.157 9.339 20.615 1.00 95.62 85 PRO A CA 1
ATOM 640 C C . PRO A 1 85 ? -7.147 8.019 19.834 1.00 95.62 85 PRO A C 1
ATOM 642 O O . PRO A 1 85 ? -6.551 7.037 20.274 1.00 95.62 85 PRO A O 1
ATOM 645 N N . GLY A 1 86 ? -7.810 8.000 18.680 1.00 92.44 86 GLY A N 1
ATOM 646 C CA . GLY A 1 86 ? -7.950 6.823 17.822 1.00 92.44 86 GLY A CA 1
ATOM 647 C C . GLY A 1 86 ? -8.535 7.193 16.466 1.00 92.44 86 GLY A C 1
ATOM 648 O O . GLY A 1 86 ? -9.203 8.221 16.339 1.00 92.44 86 GLY A O 1
ATOM 649 N N . LYS A 1 87 ? -8.285 6.373 15.448 1.00 91.25 87 LYS A N 1
ATOM 650 C CA . LYS A 1 87 ? -8.844 6.546 14.103 1.00 91.25 87 LYS A CA 1
ATOM 651 C C . LYS A 1 87 ? -9.949 5.543 13.840 1.00 91.25 87 LYS A C 1
ATOM 653 O O . LYS A 1 87 ? -9.874 4.417 14.325 1.00 91.25 87 LYS A O 1
ATOM 658 N N . GLN A 1 88 ? -10.976 5.957 13.099 1.00 90.19 88 GLN A N 1
ATOM 659 C CA . GLN A 1 88 ? -12.009 5.033 12.634 1.00 90.19 88 GLN A CA 1
ATOM 660 C C . GLN A 1 88 ? -11.355 3.796 11.994 1.00 90.19 88 GLN A C 1
ATOM 662 O O . GLN A 1 88 ? -10.471 3.931 11.154 1.00 90.19 88 GLN A O 1
ATOM 667 N N . GLY A 1 89 ? -11.782 2.603 12.409 1.00 88.00 89 GLY A N 1
ATOM 668 C CA . GLY A 1 89 ? -11.206 1.329 11.976 1.00 88.00 89 GLY A CA 1
ATOM 669 C C . 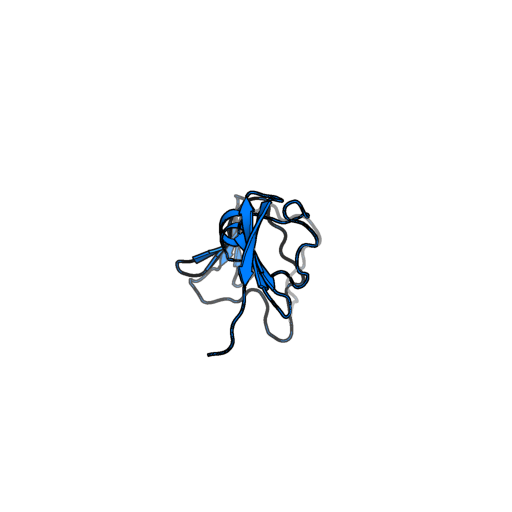GLY A 1 89 ? -10.091 0.788 12.879 1.00 88.00 89 GLY A C 1
ATOM 670 O O . GLY A 1 89 ? -9.705 -0.371 12.710 1.00 88.00 89 GLY A O 1
ATOM 671 N N . ASP A 1 90 ? -9.596 1.558 13.857 1.00 90.81 90 ASP A N 1
ATOM 672 C CA . ASP A 1 90 ? -8.650 1.040 14.848 1.00 90.81 90 ASP A CA 1
ATOM 673 C C . ASP A 1 90 ? -9.312 -0.055 15.710 1.00 90.81 90 ASP A C 1
ATOM 675 O O . ASP A 1 90 ? -10.434 0.092 16.206 1.00 90.81 90 ASP A O 1
ATOM 679 N N . ILE A 1 91 ? -8.576 -1.144 15.935 1.00 93.56 91 ILE A N 1
ATOM 680 C CA . ILE A 1 91 ? -8.921 -2.232 16.851 1.00 93.56 91 ILE A CA 1
ATOM 681 C C . ILE A 1 91 ? -7.825 -2.326 17.908 1.00 93.56 91 ILE A C 1
ATOM 683 O O . ILE A 1 91 ? -6.646 -2.413 17.576 1.00 93.56 91 ILE A O 1
ATOM 687 N N . ALA A 1 92 ? -8.194 -2.353 19.185 1.00 95.00 92 ALA A N 1
ATOM 688 C CA . ALA A 1 92 ? -7.254 -2.548 20.289 1.00 95.00 92 ALA A CA 1
ATOM 689 C C . ALA A 1 92 ? -7.705 -3.701 21.184 1.00 95.00 92 ALA A C 1
ATOM 691 O O . ALA A 1 92 ? -8.859 -4.129 21.138 1.00 95.00 92 ALA A O 1
ATOM 692 N N . GLN A 1 93 ? -6.819 -4.190 22.044 1.00 95.94 93 GLN A N 1
ATOM 693 C CA . GLN A 1 93 ? -7.196 -5.164 23.061 1.00 95.94 93 GLN A CA 1
ATOM 694 C C . GLN A 1 93 ? -6.380 -5.002 24.338 1.00 95.94 93 GLN A C 1
ATOM 696 O O . GLN A 1 93 ? -5.223 -4.595 24.299 1.00 95.94 93 GLN A O 1
ATOM 701 N N . ASP A 1 94 ? -6.984 -5.386 25.456 1.00 94.88 94 ASP A N 1
ATOM 702 C CA . ASP A 1 94 ? -6.284 -5.669 26.708 1.00 94.88 94 ASP A CA 1
ATOM 703 C C . ASP A 1 94 ? -6.614 -7.099 27.164 1.00 94.88 94 ASP A C 1
ATOM 705 O O . ASP A 1 94 ? -7.135 -7.903 26.388 1.00 94.88 94 ASP A O 1
ATOM 709 N N . ASN A 1 95 ? -6.315 -7.450 28.412 1.00 94.69 95 ASN A N 1
ATOM 710 C CA . ASN A 1 95 ? -6.598 -8.790 28.929 1.00 94.69 95 ASN A CA 1
ATOM 711 C C . ASN A 1 95 ? -8.102 -9.125 28.966 1.00 94.69 95 ASN A C 1
ATOM 713 O O . ASN A 1 95 ? -8.465 -10.294 28.875 1.00 94.69 95 ASN A O 1
ATOM 717 N N . ASN A 1 96 ? -8.972 -8.119 29.054 1.00 95.75 96 ASN A N 1
ATOM 718 C CA . ASN A 1 96 ? -10.397 -8.263 29.341 1.00 95.75 96 ASN A CA 1
ATOM 719 C C . ASN A 1 96 ? -11.308 -7.881 28.169 1.00 95.75 96 ASN A C 1
ATOM 721 O O . ASN A 1 96 ? -12.436 -8.360 28.114 1.00 95.75 96 ASN A O 1
ATOM 725 N N . TYR A 1 97 ? -10.869 -7.024 27.248 1.00 96.88 97 TYR A N 1
ATOM 726 C CA . TYR A 1 97 ? -11.724 -6.424 26.226 1.00 96.88 97 TYR A CA 1
ATOM 727 C C . TYR A 1 97 ? -11.063 -6.371 24.850 1.00 96.88 97 TYR A C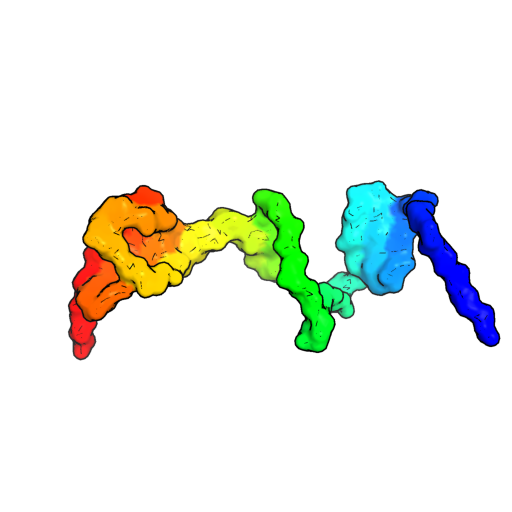 1
ATOM 729 O O . TYR A 1 97 ? -9.842 -6.254 24.717 1.00 96.88 97 TYR A O 1
ATOM 737 N N . VAL A 1 98 ? -11.906 -6.420 23.819 1.00 96.50 98 VAL A N 1
ATOM 738 C CA . VAL A 1 98 ? -11.588 -5.969 22.459 1.00 96.50 98 VAL A CA 1
ATOM 739 C C . VAL A 1 98 ? -12.282 -4.629 22.241 1.00 96.50 98 VAL A C 1
ATOM 741 O O . VAL A 1 98 ? -13.460 -4.488 22.565 1.00 96.50 98 VAL A O 1
ATOM 744 N N . TYR A 1 99 ? -11.555 -3.652 21.713 1.00 97.00 99 TYR A N 1
ATOM 745 C CA . TYR A 1 99 ? -12.002 -2.281 21.496 1.00 97.00 99 TYR A CA 1
ATOM 746 C C . TYR A 1 99 ? -12.090 -1.989 20.000 1.00 97.00 99 TYR A C 1
ATOM 748 O O . TYR A 1 99 ? -11.206 -2.400 19.251 1.00 97.00 99 TYR A O 1
ATOM 756 N N . PHE A 1 100 ? -13.105 -1.233 19.589 1.00 95.44 100 PHE A N 1
ATOM 757 C CA . PHE A 1 100 ? -13.299 -0.779 18.214 1.00 95.44 100 PHE A CA 1
ATOM 758 C C . PHE A 1 100 ? -13.500 0.737 18.199 1.00 95.44 100 PHE A C 1
ATOM 760 O O . PHE A 1 100 ? -14.379 1.257 18.892 1.00 95.44 100 PHE A O 1
ATOM 767 N N . CYS A 1 101 ? -12.696 1.444 17.411 1.00 94.12 101 CYS A N 1
ATOM 768 C CA . CYS A 1 101 ? -12.872 2.865 17.142 1.00 94.12 101 CYS A CA 1
ATOM 769 C C . CYS A 1 101 ? -13.753 3.013 15.897 1.00 94.12 101 CYS A C 1
ATOM 771 O O . CYS A 1 101 ? -13.319 2.731 14.781 1.00 94.12 101 CYS A O 1
ATOM 773 N N . PHE A 1 102 ? -15.020 3.381 16.070 1.00 90.50 102 PHE A N 1
ATOM 774 C CA . PHE A 1 102 ? -15.993 3.419 14.966 1.00 90.50 102 PHE A CA 1
ATOM 775 C C . PHE A 1 102 ? -16.183 4.828 14.383 1.00 90.50 102 PHE A C 1
ATOM 777 O O . PHE A 1 102 ? -16.683 4.972 13.271 1.00 90.50 102 PHE A O 1
ATOM 784 N N . VAL A 1 103 ? -15.744 5.851 15.116 1.00 91.88 103 VAL A N 1
ATOM 785 C CA . VAL A 1 103 ? -15.575 7.247 14.688 1.00 91.88 103 VAL A CA 1
ATOM 786 C C . VAL A 1 103 ? -14.288 7.741 15.338 1.00 91.88 103 VAL A C 1
ATOM 788 O O . VAL A 1 103 ? -13.959 7.278 16.429 1.00 91.88 103 VAL A O 1
ATOM 791 N N . ASP A 1 104 ? -13.569 8.669 14.703 1.00 92.75 104 ASP A N 1
ATOM 792 C CA . ASP A 1 104 ? -12.363 9.270 15.278 1.00 92.75 104 ASP A CA 1
ATOM 793 C C . ASP A 1 104 ? -12.566 9.638 16.759 1.00 92.75 104 ASP A C 1
ATOM 795 O O . ASP A 1 104 ? -13.530 10.307 17.143 1.00 92.75 104 ASP A O 1
ATOM 799 N N . ASN A 1 105 ? -11.643 9.156 17.591 1.00 95.38 105 ASN A N 1
ATOM 800 C CA . ASN A 1 105 ? -11.632 9.313 19.044 1.00 95.38 105 ASN A CA 1
ATOM 801 C C . ASN A 1 105 ? -12.891 8.798 19.763 1.00 95.38 105 ASN A C 1
ATOM 803 O O . ASN A 1 105 ? -13.204 9.281 20.846 1.00 95.38 105 ASN A O 1
ATOM 807 N N . THR A 1 106 ? -13.626 7.845 19.187 1.00 96.69 106 THR A N 1
ATOM 808 C CA . THR A 1 106 ? -14.834 7.274 19.796 1.00 96.69 106 THR A CA 1
ATOM 809 C C . THR A 1 106 ? -14.760 5.752 19.814 1.00 96.69 106 THR A C 1
ATOM 811 O O . THR A 1 106 ? -14.854 5.089 18.780 1.00 96.69 106 THR A O 1
ATOM 814 N N . TRP A 1 107 ? -14.630 5.197 21.020 1.00 97.50 107 TRP A N 1
ATOM 815 C CA . TRP A 1 107 ? -14.394 3.773 21.240 1.00 97.50 107 TRP A CA 1
ATOM 816 C C . TRP A 1 107 ? -15.603 3.062 21.841 1.00 97.50 107 TRP A C 1
ATOM 818 O O . TRP A 1 107 ? -16.195 3.518 22.822 1.00 97.50 107 TRP A O 1
ATOM 828 N N . CYS A 1 108 ? -15.908 1.881 21.311 1.00 96.31 108 CYS A N 1
ATOM 829 C CA . CYS A 1 108 ? -16.743 0.878 21.965 1.00 96.31 108 CYS A CA 1
ATOM 830 C C . CYS A 1 108 ? -15.910 -0.372 22.284 1.00 96.31 108 CYS A C 1
ATOM 832 O O . CYS A 1 108 ? -14.802 -0.540 21.770 1.00 96.31 108 CYS A O 1
ATOM 834 N N . ARG A 1 109 ? -16.406 -1.241 23.174 1.00 97.31 109 ARG A N 1
ATOM 835 C CA . ARG A 1 109 ? -15.692 -2.463 23.567 1.00 97.31 109 ARG A CA 1
ATOM 836 C C . ARG A 1 109 ? -16.620 -3.642 23.809 1.00 97.31 109 ARG A C 1
ATOM 838 O O . ARG A 1 109 ? -17.761 -3.459 24.225 1.00 97.31 109 ARG A O 1
ATOM 845 N N . VAL A 1 110 ? -16.084 -4.841 23.617 1.00 96.56 110 VAL A N 1
ATOM 846 C CA . VAL A 1 110 ? -16.731 -6.122 23.914 1.00 96.56 110 VAL A CA 1
ATOM 847 C C . VAL A 1 110 ? -15.870 -6.883 24.918 1.00 96.56 110 VAL A C 1
ATOM 849 O O . VAL A 1 110 ? -14.647 -6.919 24.780 1.00 96.56 110 VAL A O 1
ATOM 852 N N . GLN A 1 111 ? -16.495 -7.460 25.949 1.00 97.44 111 GLN A N 1
ATOM 853 C CA . GLN A 1 111 ? -15.793 -8.260 26.954 1.00 97.44 111 GLN A CA 1
ATOM 854 C C . GLN A 1 111 ? -15.354 -9.601 26.360 1.00 97.44 111 GLN A C 1
ATOM 856 O O . GLN A 1 111 ? -16.133 -10.289 25.702 1.00 97.44 111 GLN A O 1
ATOM 861 N N . LYS A 1 112 ? -14.107 -9.983 26.620 1.00 96.56 112 LYS A N 1
ATOM 862 C CA . LYS A 1 112 ? -13.556 -11.292 26.282 1.00 96.56 112 LYS A CA 1
ATOM 863 C C . LYS A 1 112 ? -14.084 -12.341 27.255 1.00 96.56 112 LYS A C 1
ATOM 865 O O . LYS A 1 112 ? -14.219 -12.092 28.451 1.00 96.56 112 LYS A O 1
ATOM 870 N N . SER A 1 113 ? -14.350 -13.527 26.735 1.00 94.31 113 SER A N 1
ATOM 871 C CA . SER A 1 113 ? -14.642 -14.724 27.522 1.00 94.31 113 SER A CA 1
ATOM 872 C C . SER A 1 113 ? -13.789 -15.877 27.001 1.00 94.31 113 SER A C 1
ATOM 874 O O . SER A 1 113 ? -13.356 -15.856 25.846 1.00 94.31 113 SER A O 1
ATOM 876 N N . ALA A 1 114 ? -13.488 -16.839 27.872 1.00 88.69 114 ALA A N 1
ATOM 877 C CA . ALA A 1 114 ? -12.915 -18.110 27.448 1.00 88.69 114 ALA A CA 1
ATOM 878 C C . ALA A 1 114 ? -14.012 -18.959 26.789 1.00 88.69 114 ALA A C 1
ATOM 880 O O . ALA A 1 114 ? -15.183 -18.836 27.155 1.00 88.69 114 ALA A O 1
ATOM 881 N N . TRP A 1 115 ? -13.616 -19.769 25.811 1.00 84.31 115 TRP A N 1
ATOM 882 C CA . TRP A 1 115 ? -14.485 -20.722 25.124 1.00 84.31 115 TRP A CA 1
ATOM 883 C C . TRP A 1 115 ? -14.617 -22.021 25.918 1.00 84.31 115 TRP A C 1
ATOM 885 O O . TRP A 1 115 ? -13.647 -22.377 26.629 1.00 84.31 115 TRP A O 1
#

Radius of gyration: 23.92 Å; chains: 1; bounding box: 55×39×56 Å